Protein AF-A0A2S2PZI0-F1 (afdb_monomer)

Organism: NCBI:txid143950

Radius of gyration: 15.72 Å; Cα contacts (8 Å, |Δi|>4): 106; chains: 1; bounding box: 33×39×47 Å

Foldseek 3Di:
DVVLVVQCVLVDPVQLVLQQVQLVVQQCVVPVPRPDHDDSLNVNLLVSLLVVCLVPPDPDPCLLCDPPRHDPSNVVSDPPVVSLVCLARGWRAHPVPQDDPPDPPHDPCRGCVNSVVSNPDDDPVVVSSVVVSVVSND

Sequence (138 aa):
PLDFFSFFFFFDDELLDSIVEQSLLYSVQQNINSRFRFTKNELKKYLGIVALMSLVHLPNTRSYWNCVLGNTMVQETMSLKRFELIRRYLHFNNNETALPMSHENYDRLHRIRPVLDHIKNGAVILLLLLYDIYHILV

Secondary structure (DSSP, 8-state):
--HHHHHHHTS-HHHHHHHHHHHHHHHHHH-TT------HHHHHHHHHHHHHHTTS--SSGGGGG-TTTS-HHHHHH--HHHHHHHHHH--SS-GGGPPPTTSTT--TTGGGHHHHHHT-S--THHHHHHHHHHHHH-

pLDDT: mean 83.22, std 17.0, range [35.59, 98.0]

InterPro domains:
  IPR029526 PiggyBac transposable element-derived protein [PF13843] (7-120)

Structure (mmCIF, N/CA/C/O backbone):
data_AF-A0A2S2PZI0-F1
#
_entry.id   AF-A0A2S2PZI0-F1
#
loop_
_atom_site.group_PDB
_atom_site.id
_atom_site.type_symbol
_atom_site.label_atom_id
_atom_site.label_alt_id
_atom_site.label_comp_id
_atom_site.label_asym_id
_atom_site.label_entity_id
_atom_site.label_seq_id
_atom_site.pdbx_PDB_ins_code
_atom_site.Cartn_x
_atom_site.Cartn_y
_atom_site.Cartn_z
_atom_site.occupancy
_atom_site.B_iso_or_equiv
_atom_site.auth_seq_id
_atom_site.auth_comp_id
_atom_site.auth_asym_id
_atom_site.auth_atom_id
_atom_site.pdbx_PDB_model_num
ATOM 1 N N . PRO A 1 1 ? -3.771 -16.658 14.427 1.00 49.22 1 PRO A N 1
ATOM 2 C CA . PRO A 1 1 ? -2.392 -16.323 14.886 1.00 49.22 1 PRO A CA 1
ATOM 3 C C . PRO A 1 1 ? -1.241 -17.058 14.171 1.00 49.22 1 PRO A C 1
ATOM 5 O O . PRO A 1 1 ? -0.104 -16.654 14.365 1.00 49.22 1 PRO A O 1
ATOM 8 N N . LEU A 1 2 ? -1.504 -18.064 13.324 1.00 35.59 2 LEU A N 1
ATOM 9 C CA . LEU A 1 2 ? -0.505 -18.633 12.402 1.00 35.59 2 LEU A CA 1
ATOM 10 C C . LEU A 1 2 ? -0.640 -18.049 10.980 1.00 35.59 2 LEU A C 1
ATOM 12 O O . LEU A 1 2 ? 0.363 -17.701 10.369 1.00 35.59 2 LEU A O 1
ATOM 16 N N . ASP A 1 3 ? -1.867 -17.779 10.522 1.00 50.12 3 ASP A N 1
ATOM 17 C CA . ASP A 1 3 ? -2.120 -17.303 9.148 1.00 50.12 3 ASP A CA 1
ATOM 18 C C . ASP A 1 3 ? -1.612 -15.877 8.863 1.00 50.12 3 ASP A C 1
ATOM 20 O O . ASP A 1 3 ? -1.177 -15.576 7.754 1.00 50.12 3 ASP A O 1
ATOM 24 N N . PHE A 1 4 ? -1.598 -14.993 9.871 1.00 49.22 4 PHE A N 1
ATOM 25 C CA . PHE A 1 4 ? -1.088 -13.620 9.718 1.00 49.22 4 PHE A CA 1
ATOM 26 C C . PHE A 1 4 ? 0.440 -13.574 9.544 1.00 49.22 4 PHE A C 1
ATOM 28 O O . PHE A 1 4 ? 0.957 -12.713 8.838 1.00 49.22 4 PHE A O 1
ATOM 35 N N . PHE A 1 5 ? 1.172 -14.512 10.155 1.00 49.59 5 PHE A N 1
ATOM 36 C CA . PHE A 1 5 ? 2.622 -14.627 9.966 1.00 49.59 5 PHE A CA 1
ATOM 37 C C . PHE A 1 5 ? 2.963 -15.274 8.619 1.00 49.59 5 PHE A C 1
ATOM 39 O O . PHE A 1 5 ? 3.903 -14.837 7.960 1.00 49.59 5 PHE A O 1
ATOM 46 N N . SER A 1 6 ? 2.160 -16.240 8.161 1.00 54.53 6 SER A N 1
ATOM 47 C CA . SER A 1 6 ? 2.286 -16.808 6.813 1.00 54.53 6 SER A CA 1
ATOM 48 C C . SER A 1 6 ? 1.994 -15.788 5.708 1.00 54.53 6 SER A C 1
ATOM 50 O O . SER A 1 6 ? 2.580 -15.874 4.637 1.00 54.53 6 SER A O 1
ATOM 52 N N . PHE A 1 7 ? 1.144 -14.787 5.956 1.00 59.88 7 PHE A N 1
ATOM 53 C CA . PHE A 1 7 ? 0.850 -13.725 4.989 1.00 59.88 7 PHE A CA 1
ATOM 54 C C . PHE A 1 7 ? 2.093 -12.909 4.595 1.00 59.88 7 PHE A C 1
ATOM 56 O O . PHE A 1 7 ? 2.352 -12.721 3.408 1.00 59.88 7 PHE A O 1
ATOM 63 N N . PHE A 1 8 ? 2.906 -12.485 5.568 1.00 64.00 8 PHE A N 1
ATOM 64 C CA . PHE A 1 8 ? 4.148 -11.752 5.287 1.00 64.00 8 PHE A CA 1
ATOM 65 C C . PHE A 1 8 ? 5.256 -12.629 4.697 1.00 64.00 8 PHE A C 1
ATOM 67 O O . PHE A 1 8 ? 6.223 -12.093 4.171 1.00 64.00 8 PHE A O 1
ATOM 74 N N . PHE A 1 9 ? 5.113 -13.956 4.729 1.00 65.31 9 PHE A N 1
ATOM 75 C CA . PHE A 1 9 ? 6.070 -14.862 4.095 1.00 65.31 9 PHE A CA 1
ATOM 76 C C . PHE A 1 9 ? 6.061 -14.743 2.561 1.00 65.31 9 PHE A C 1
ATOM 78 O O . PHE A 1 9 ? 7.091 -14.937 1.931 1.00 65.31 9 PHE A O 1
ATOM 85 N N . PHE A 1 10 ? 4.917 -14.385 1.963 1.00 69.31 10 PHE A N 1
ATOM 86 C CA . PHE A 1 10 ? 4.782 -14.187 0.511 1.00 69.31 10 PHE A CA 1
ATOM 87 C C . PHE A 1 10 ? 5.124 -12.765 0.044 1.00 69.31 10 PHE A C 1
ATOM 89 O O . PHE A 1 10 ? 5.193 -12.515 -1.156 1.00 69.31 10 PHE A O 1
ATOM 96 N N . PHE A 1 11 ? 5.298 -11.834 0.984 1.00 76.94 11 PHE A N 1
ATOM 97 C CA . PHE A 1 11 ? 5.665 -10.444 0.729 1.00 76.94 11 PHE A CA 1
ATOM 98 C C . PHE A 1 11 ? 7.025 -10.171 1.354 1.00 76.94 11 PHE A C 1
ATOM 100 O O . PHE A 1 11 ? 7.124 -9.496 2.385 1.00 76.94 11 PHE A O 1
ATOM 107 N N . ASP A 1 12 ? 8.063 -10.729 0.738 1.00 85.00 12 ASP A N 1
ATOM 108 C CA . ASP A 1 12 ? 9.424 -10.449 1.157 1.00 85.00 12 ASP A CA 1
ATOM 109 C C . ASP A 1 12 ? 9.790 -8.971 0.933 1.00 85.00 12 ASP A C 1
ATOM 111 O O . ASP A 1 12 ? 9.043 -8.173 0.351 1.00 85.00 12 ASP A O 1
ATOM 115 N N . ASP A 1 13 ? 10.939 -8.567 1.467 1.00 88.88 13 ASP A N 1
ATOM 116 C CA . ASP A 1 13 ? 11.338 -7.169 1.397 1.00 88.88 13 ASP A CA 1
ATOM 117 C C . ASP A 1 13 ? 11.613 -6.698 -0.044 1.00 88.88 13 ASP A C 1
ATOM 119 O O . ASP A 1 13 ? 11.436 -5.501 -0.283 1.00 88.88 13 ASP A O 1
ATOM 123 N N . GLU A 1 14 ? 11.974 -7.594 -0.974 1.00 90.19 14 GLU A N 1
ATOM 124 C CA . GLU A 1 14 ? 12.207 -7.283 -2.392 1.00 90.19 14 GLU A CA 1
ATOM 125 C C . GLU A 1 14 ? 10.887 -6.967 -3.102 1.00 90.19 14 GLU A C 1
ATOM 127 O O . GLU A 1 14 ? 10.747 -5.905 -3.718 1.00 90.19 14 GLU A O 1
ATOM 132 N N . LEU A 1 15 ? 9.878 -7.830 -2.951 1.00 88.69 15 LEU A N 1
ATOM 133 C CA . LEU A 1 15 ? 8.554 -7.587 -3.510 1.00 88.69 15 LEU A CA 1
ATOM 134 C C . LEU A 1 15 ? 7.954 -6.303 -2.939 1.00 88.69 15 LEU A C 1
ATOM 136 O O . LEU A 1 15 ? 7.393 -5.492 -3.673 1.00 88.69 15 LEU A O 1
ATOM 140 N N . LEU A 1 16 ? 8.086 -6.083 -1.631 1.00 91.44 16 LEU A N 1
ATOM 141 C CA . LEU A 1 16 ? 7.566 -4.874 -1.004 1.00 91.44 16 LEU A CA 1
ATOM 142 C C . LEU A 1 16 ? 8.251 -3.598 -1.512 1.00 91.44 16 LEU A C 1
ATOM 144 O O . LEU A 1 16 ? 7.566 -2.587 -1.680 1.00 91.44 16 LEU A O 1
ATOM 148 N N . ASP A 1 17 ? 9.563 -3.623 -1.760 1.00 94.50 17 ASP A N 1
ATOM 149 C CA . ASP A 1 17 ? 10.268 -2.492 -2.377 1.00 94.50 17 ASP A CA 1
ATOM 150 C C . ASP A 1 17 ? 9.767 -2.236 -3.797 1.00 94.50 17 ASP A C 1
ATOM 152 O O . ASP A 1 17 ? 9.428 -1.097 -4.127 1.00 94.50 17 ASP A O 1
ATOM 156 N N . SER A 1 18 ? 9.620 -3.295 -4.596 1.00 93.62 18 SER A N 1
ATOM 157 C CA . SER A 1 18 ? 9.091 -3.198 -5.956 1.00 93.62 18 SER A CA 1
ATOM 158 C C . SER A 1 18 ? 7.696 -2.562 -5.978 1.00 93.62 18 SER A C 1
ATOM 160 O O . SER A 1 18 ? 7.449 -1.618 -6.727 1.00 93.62 18 SER A O 1
ATOM 162 N N . ILE A 1 19 ? 6.787 -2.989 -5.095 1.00 93.06 19 ILE A N 1
ATOM 163 C CA . ILE A 1 19 ? 5.433 -2.418 -5.006 1.00 93.06 19 ILE A CA 1
ATOM 164 C C . ILE A 1 19 ? 5.478 -0.931 -4.646 1.00 93.06 19 ILE A C 1
ATOM 166 O O . ILE A 1 19 ? 4.728 -0.128 -5.210 1.00 93.06 19 ILE A O 1
ATOM 170 N N . VAL A 1 20 ? 6.340 -0.538 -3.705 1.00 96.38 20 VAL A N 1
ATOM 171 C CA . VAL A 1 20 ? 6.494 0.873 -3.329 1.00 96.38 20 VAL A CA 1
ATOM 172 C C . VAL A 1 20 ? 6.993 1.692 -4.517 1.00 96.38 20 VAL A C 1
ATOM 174 O O . VAL A 1 20 ? 6.403 2.731 -4.816 1.00 96.38 20 VAL A O 1
ATOM 177 N N . GLU A 1 21 ? 8.024 1.219 -5.215 1.00 96.50 21 GLU A N 1
ATOM 178 C CA . GLU A 1 21 ? 8.590 1.884 -6.388 1.00 96.50 21 GLU A CA 1
ATOM 179 C C . GLU A 1 21 ? 7.546 2.058 -7.497 1.00 96.50 21 GLU A C 1
ATOM 181 O O . GLU A 1 21 ? 7.312 3.180 -7.954 1.00 96.50 21 GLU A O 1
ATOM 186 N N . GLN A 1 22 ? 6.852 0.980 -7.872 1.00 95.00 22 GLN A N 1
ATOM 187 C CA . GLN A 1 22 ? 5.838 1.024 -8.927 1.00 95.00 22 GLN A CA 1
ATOM 188 C C . GLN A 1 22 ? 4.659 1.933 -8.554 1.00 95.00 22 GLN A C 1
ATOM 190 O O . GLN A 1 22 ? 4.136 2.651 -9.407 1.00 95.00 22 GLN A O 1
ATOM 195 N N . SER A 1 23 ? 4.267 1.977 -7.278 1.00 95.81 23 SER A N 1
ATOM 196 C CA . SER A 1 23 ? 3.210 2.879 -6.798 1.00 95.81 23 SER A CA 1
ATOM 197 C C . SER A 1 23 ? 3.627 4.356 -6.851 1.00 95.81 23 SER A C 1
ATOM 199 O O . SER A 1 23 ? 2.831 5.233 -7.201 1.00 95.81 23 SER A O 1
ATOM 201 N N . LEU A 1 24 ? 4.885 4.658 -6.508 1.00 97.31 24 LEU A N 1
ATOM 202 C CA . LEU A 1 24 ? 5.436 6.012 -6.603 1.00 97.31 24 LEU A CA 1
ATOM 203 C C . LEU A 1 24 ? 5.536 6.463 -8.063 1.00 97.31 24 LEU A C 1
ATOM 205 O O . LEU A 1 24 ? 5.065 7.561 -8.377 1.00 97.31 24 LEU A O 1
ATOM 209 N N . LEU A 1 25 ? 6.062 5.602 -8.941 1.00 96.19 25 LEU A N 1
ATOM 210 C CA . LEU A 1 25 ? 6.129 5.829 -10.385 1.00 96.19 25 LEU A CA 1
ATOM 211 C C . LEU A 1 25 ? 4.739 6.116 -10.958 1.00 96.19 25 LEU A C 1
ATOM 213 O O . LEU A 1 25 ? 4.535 7.146 -11.602 1.00 96.19 25 LEU A O 1
ATOM 217 N N . TYR A 1 26 ? 3.759 5.264 -10.649 1.00 95.31 26 TYR A N 1
ATOM 218 C CA . TYR A 1 26 ? 2.386 5.445 -11.107 1.00 95.31 26 TYR A CA 1
ATOM 219 C C . TYR A 1 26 ? 1.794 6.788 -10.662 1.00 95.31 26 TYR A C 1
ATOM 221 O O . TYR A 1 26 ? 1.110 7.457 -11.436 1.00 95.31 26 TYR A O 1
ATOM 229 N N . SER A 1 27 ? 2.097 7.245 -9.444 1.00 96.00 27 SER A N 1
ATOM 230 C CA . SER A 1 27 ? 1.619 8.550 -8.979 1.00 96.00 27 SER A CA 1
ATOM 231 C C . SER A 1 27 ? 2.136 9.717 -9.832 1.00 96.00 27 SER A C 1
ATOM 233 O O . SER A 1 27 ? 1.386 10.661 -10.081 1.00 96.00 27 SER A O 1
ATOM 235 N N . VAL A 1 28 ? 3.380 9.635 -10.317 1.00 96.00 28 VAL A N 1
ATOM 236 C CA . VAL A 1 28 ? 3.994 10.640 -11.198 1.00 96.00 28 VAL A CA 1
ATOM 237 C C . VAL A 1 28 ? 3.422 10.542 -12.612 1.00 96.00 28 VAL A C 1
ATOM 239 O O . VAL A 1 28 ? 3.115 11.569 -13.212 1.00 96.00 28 VAL A O 1
ATOM 242 N N . GLN A 1 29 ? 3.191 9.323 -13.111 1.00 93.94 29 GLN A N 1
ATOM 243 C CA . GLN A 1 29 ? 2.529 9.089 -14.401 1.00 93.94 29 GLN A CA 1
ATOM 244 C C . GLN A 1 29 ? 1.117 9.693 -14.445 1.00 93.94 29 GLN A C 1
ATOM 246 O O . GLN A 1 29 ? 0.704 10.228 -15.469 1.00 93.94 29 GLN A O 1
ATOM 251 N N . GLN A 1 30 ? 0.374 9.638 -13.333 1.00 93.75 30 GLN A N 1
ATOM 252 C CA . GLN A 1 30 ? -0.957 10.250 -13.233 1.00 93.75 30 GLN A CA 1
ATOM 253 C C . GLN A 1 30 ? -0.905 11.773 -13.053 1.00 93.75 30 GLN A C 1
ATOM 255 O O . GLN A 1 30 ? -1.801 12.489 -13.498 1.00 93.75 30 GLN A O 1
ATOM 260 N N . ASN A 1 31 ? 0.115 12.282 -12.363 1.00 94.94 31 ASN A N 1
ATOM 261 C CA . ASN A 1 31 ? 0.316 13.708 -12.151 1.00 94.94 31 ASN A CA 1
ATOM 262 C C . ASN A 1 31 ? 1.800 13.993 -11.913 1.00 94.94 31 ASN A C 1
ATOM 264 O O . ASN A 1 31 ? 2.329 13.671 -10.850 1.00 94.94 31 ASN A O 1
ATOM 268 N N . ILE A 1 32 ? 2.441 14.698 -12.848 1.00 93.62 32 ILE A N 1
ATOM 269 C CA . ILE A 1 32 ? 3.866 15.056 -12.765 1.00 93.62 32 ILE A CA 1
ATOM 270 C C . ILE A 1 32 ? 4.220 15.836 -11.485 1.00 93.62 32 ILE A C 1
ATOM 272 O O . ILE A 1 32 ? 5.338 15.756 -10.989 1.00 93.62 32 ILE A O 1
ATOM 276 N N . ASN A 1 33 ? 3.249 16.551 -10.906 1.00 95.75 33 ASN A N 1
ATOM 277 C CA . ASN A 1 33 ? 3.394 17.306 -9.660 1.00 95.75 33 ASN A CA 1
ATOM 278 C C . ASN A 1 33 ? 2.926 16.517 -8.423 1.00 95.75 33 ASN A C 1
ATOM 280 O O . ASN A 1 33 ? 2.646 17.113 -7.375 1.00 95.75 33 ASN A O 1
ATOM 284 N N . SER A 1 34 ? 2.780 15.193 -8.536 1.00 95.06 34 SER A N 1
ATOM 285 C CA . SER A 1 34 ? 2.371 14.325 -7.435 1.00 95.06 34 SER A CA 1
ATOM 286 C C . SER A 1 34 ? 3.287 14.520 -6.231 1.00 95.06 34 SER A C 1
ATOM 288 O O . SER A 1 34 ? 4.511 14.476 -6.315 1.00 95.06 34 SER A O 1
ATOM 290 N N . ARG A 1 35 ? 2.665 14.725 -5.068 1.00 94.69 35 ARG A N 1
ATOM 291 C CA . ARG A 1 35 ? 3.342 14.759 -3.763 1.00 94.69 35 ARG A CA 1
ATOM 292 C C . ARG A 1 35 ? 3.102 13.473 -2.979 1.00 94.69 35 ARG A C 1
ATOM 294 O O . ARG A 1 35 ? 3.252 13.462 -1.756 1.00 94.69 35 ARG A O 1
ATOM 301 N N . PHE A 1 36 ? 2.651 12.415 -3.655 1.00 96.88 36 PHE A N 1
ATOM 302 C CA . PHE A 1 36 ? 2.426 11.131 -3.019 1.00 96.88 36 PHE A CA 1
ATOM 303 C C . PHE A 1 36 ? 3.760 10.594 -2.505 1.00 96.88 36 PHE A C 1
ATOM 305 O O . PHE A 1 36 ? 4.720 10.424 -3.246 1.00 96.88 36 PHE A O 1
ATOM 312 N N . ARG A 1 37 ? 3.815 10.367 -1.197 1.00 96.44 37 ARG A N 1
ATOM 313 C CA . ARG A 1 37 ? 4.896 9.632 -0.549 1.00 96.44 37 ARG A CA 1
ATOM 314 C C . ARG A 1 37 ? 4.342 8.283 -0.159 1.00 96.44 37 ARG A C 1
ATOM 316 O O . ARG A 1 37 ? 3.173 8.207 0.222 1.00 96.44 37 ARG A O 1
ATOM 323 N N . PHE A 1 38 ? 5.166 7.255 -0.223 1.00 97.38 38 PHE A N 1
ATOM 324 C CA . PHE A 1 38 ? 4.784 5.912 0.160 1.00 97.38 38 PHE A CA 1
ATOM 325 C C . PHE A 1 38 ? 6.019 5.168 0.629 1.00 97.38 38 PHE A C 1
ATOM 327 O O . PHE A 1 38 ? 7.090 5.310 0.046 1.00 97.38 38 PHE A O 1
ATOM 334 N N . THR A 1 39 ? 5.884 4.441 1.729 1.00 97.50 39 THR A N 1
ATOM 335 C CA . THR A 1 39 ? 6.998 3.734 2.360 1.00 97.50 39 THR A CA 1
ATOM 336 C C . THR A 1 39 ? 6.647 2.270 2.530 1.00 97.50 39 THR A C 1
ATOM 338 O O . THR A 1 39 ? 5.476 1.917 2.684 1.00 97.50 39 THR A O 1
ATOM 341 N N . LYS A 1 40 ? 7.673 1.420 2.608 1.00 95.44 40 LYS A N 1
ATOM 342 C CA . LYS A 1 40 ? 7.501 -0.007 2.898 1.00 95.44 40 LYS A CA 1
ATOM 343 C C . LYS A 1 40 ? 6.696 -0.248 4.178 1.00 95.44 40 LYS A C 1
ATOM 345 O O . LYS A 1 40 ? 5.833 -1.117 4.215 1.00 95.44 40 LYS A O 1
ATOM 350 N N . ASN A 1 41 ? 6.924 0.552 5.221 1.00 95.25 41 ASN A N 1
ATOM 351 C CA . ASN A 1 41 ? 6.174 0.440 6.474 1.00 95.25 41 ASN A CA 1
ATOM 352 C C . ASN A 1 41 ? 4.679 0.758 6.293 1.00 95.2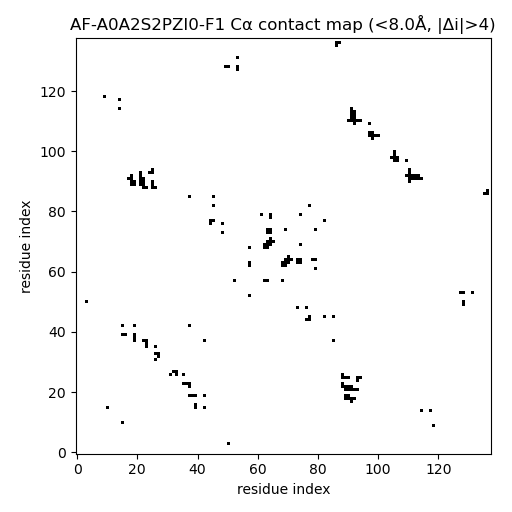5 41 ASN A C 1
ATOM 354 O O . ASN A 1 41 ? 3.823 0.085 6.861 1.00 95.25 41 ASN A O 1
ATOM 358 N N . GLU A 1 42 ? 4.347 1.766 5.484 1.00 96.56 42 GLU A N 1
ATOM 359 C CA . GLU A 1 42 ? 2.950 2.068 5.160 1.00 96.56 42 GLU A CA 1
ATOM 360 C C . GLU A 1 42 ? 2.305 0.982 4.307 1.00 96.56 42 GLU A C 1
ATOM 362 O O . GLU A 1 42 ? 1.141 0.665 4.539 1.00 96.56 42 GLU A O 1
ATOM 367 N N . LEU A 1 43 ? 3.055 0.374 3.384 1.00 94.44 43 LEU A N 1
ATOM 368 C CA . LEU A 1 43 ? 2.591 -0.787 2.633 1.00 94.44 43 LEU A CA 1
ATOM 369 C C . LEU A 1 43 ? 2.306 -1.973 3.567 1.00 94.44 43 LEU A C 1
ATOM 371 O O . LEU A 1 43 ? 1.215 -2.529 3.504 1.00 94.44 43 LEU A O 1
ATOM 375 N N . LYS A 1 44 ? 3.215 -2.308 4.496 1.00 91.88 44 LYS A N 1
ATOM 376 C CA . LYS A 1 44 ? 3.003 -3.380 5.492 1.00 91.88 44 LYS A CA 1
ATOM 377 C C . LYS A 1 44 ? 1.736 -3.136 6.326 1.00 91.88 44 LYS A C 1
ATOM 379 O O . LYS A 1 44 ? 0.929 -4.047 6.500 1.00 91.88 44 LYS A O 1
ATOM 384 N N . LYS A 1 45 ? 1.511 -1.897 6.782 1.00 93.75 45 LYS A N 1
ATOM 385 C CA . LYS A 1 45 ? 0.277 -1.502 7.490 1.00 93.75 45 LYS A CA 1
ATOM 386 C C . LYS A 1 45 ? -0.969 -1.635 6.616 1.00 93.75 45 LYS A C 1
ATOM 388 O O . LYS A 1 45 ? -1.970 -2.180 7.068 1.00 93.75 45 LYS A O 1
ATOM 393 N N . TYR A 1 46 ? -0.910 -1.142 5.380 1.00 93.75 46 TYR A N 1
ATOM 394 C CA . TYR A 1 46 ? -2.012 -1.225 4.424 1.00 93.75 46 TYR A CA 1
ATOM 395 C C . TYR A 1 46 ? -2.401 -2.683 4.153 1.00 93.75 46 TYR A C 1
ATOM 397 O O . TYR A 1 46 ? -3.569 -3.039 4.275 1.00 93.75 46 TYR A O 1
ATOM 405 N N . LEU A 1 47 ? -1.417 -3.539 3.874 1.00 89.81 47 LEU A N 1
ATOM 406 C CA . LEU A 1 47 ? -1.613 -4.969 3.655 1.00 89.81 47 LEU A CA 1
ATOM 407 C C . LEU A 1 47 ? -2.186 -5.669 4.896 1.00 89.81 47 LEU A C 1
ATOM 409 O O . LEU A 1 47 ? -3.100 -6.476 4.766 1.00 89.81 47 LEU A O 1
ATOM 413 N N . GLY A 1 48 ? -1.721 -5.314 6.099 1.00 88.50 48 GLY A N 1
ATOM 414 C CA . GLY A 1 48 ? -2.288 -5.821 7.352 1.00 88.50 48 GLY A CA 1
ATOM 415 C C . GLY A 1 48 ? -3.759 -5.437 7.549 1.00 88.50 48 GLY A C 1
ATOM 416 O O . GLY A 1 48 ? -4.555 -6.267 7.985 1.00 88.50 48 GLY A O 1
ATOM 417 N N . ILE A 1 49 ? -4.142 -4.210 7.177 1.00 91.19 49 ILE A N 1
ATOM 418 C CA . ILE A 1 49 ? -5.547 -3.777 7.179 1.00 91.19 49 ILE A CA 1
ATOM 419 C C . ILE A 1 49 ? -6.361 -4.605 6.181 1.00 91.19 49 ILE A C 1
ATOM 421 O O . ILE A 1 49 ? -7.406 -5.126 6.557 1.00 91.19 49 ILE A O 1
ATOM 425 N N . VAL A 1 50 ? -5.884 -4.772 4.942 1.00 88.75 50 VAL A N 1
ATOM 426 C CA . VAL A 1 50 ? -6.582 -5.568 3.914 1.00 88.75 50 VAL A CA 1
ATOM 427 C C . VAL A 1 50 ? -6.757 -7.023 4.366 1.00 88.75 50 VAL A C 1
ATOM 429 O O . VAL A 1 50 ? -7.850 -7.568 4.246 1.00 88.75 50 VAL A O 1
ATOM 432 N N . ALA A 1 51 ? -5.727 -7.628 4.962 1.00 83.69 51 ALA A N 1
ATOM 433 C CA . ALA A 1 51 ? -5.807 -8.976 5.521 1.00 83.69 51 ALA A CA 1
ATOM 434 C C . ALA A 1 51 ? -6.818 -9.084 6.676 1.00 83.69 51 ALA A C 1
ATOM 436 O O . ALA A 1 51 ? -7.480 -10.102 6.831 1.00 83.69 51 ALA A O 1
ATOM 437 N N . LEU A 1 52 ? -6.975 -8.044 7.498 1.00 86.38 52 LEU A N 1
ATOM 438 C CA . LEU A 1 52 ? -8.000 -8.042 8.541 1.00 86.38 52 LEU A CA 1
ATOM 439 C C . LEU A 1 52 ? -9.411 -7.851 7.961 1.00 86.38 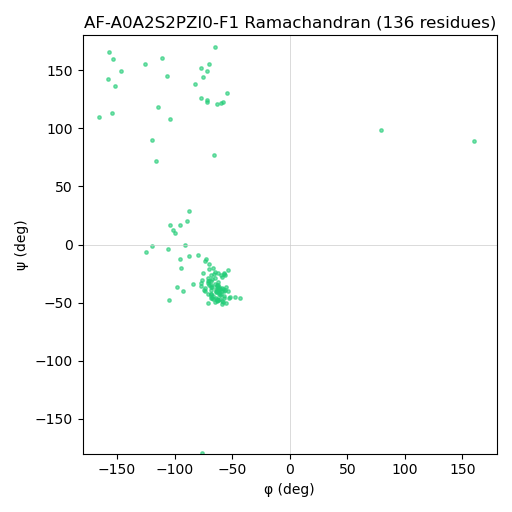52 LEU A C 1
ATOM 441 O O . LEU A 1 52 ? -10.354 -8.485 8.433 1.00 86.38 52 LEU A O 1
ATOM 445 N N . MET A 1 53 ? -9.559 -7.023 6.925 1.00 85.81 53 MET A N 1
ATOM 446 C CA . MET A 1 53 ? -10.829 -6.833 6.217 1.00 85.81 53 MET A CA 1
ATOM 447 C C . MET A 1 53 ? -11.316 -8.126 5.545 1.00 85.81 53 MET A C 1
ATOM 449 O O . MET A 1 53 ? -12.517 -8.386 5.543 1.00 85.81 53 MET A O 1
ATOM 453 N N . SER A 1 54 ? -10.405 -8.963 5.037 1.00 80.12 54 SER A N 1
ATOM 454 C CA . SER A 1 54 ? -10.759 -10.272 4.469 1.00 80.12 54 SER A CA 1
ATOM 455 C C . SER A 1 54 ? -11.131 -11.318 5.527 1.00 80.12 54 SER A C 1
ATOM 457 O O . SER A 1 54 ? -11.717 -12.346 5.203 1.00 80.12 54 SER A O 1
ATOM 459 N N . LEU A 1 55 ? -10.835 -11.073 6.806 1.00 81.88 55 LEU A N 1
ATOM 460 C CA . LEU A 1 55 ? -11.291 -11.918 7.914 1.00 81.88 55 LEU A CA 1
ATOM 461 C C . LEU A 1 55 ? -12.614 -11.417 8.501 1.00 81.88 55 LEU A C 1
ATOM 463 O O . LEU A 1 55 ? -13.494 -12.214 8.821 1.00 81.88 55 LEU A O 1
ATOM 467 N N . VAL A 1 56 ? -12.773 -10.099 8.636 1.00 85.56 56 VAL A N 1
ATOM 468 C CA . VAL A 1 56 ? -13.924 -9.466 9.292 1.00 85.56 56 VAL A CA 1
ATOM 469 C C . VAL A 1 56 ? -14.642 -8.568 8.300 1.00 85.56 56 VAL A C 1
ATOM 471 O O . VAL A 1 56 ? -14.348 -7.384 8.208 1.00 85.56 56 VAL A O 1
ATOM 474 N N . HIS A 1 57 ? -15.609 -9.123 7.576 1.00 86.31 57 HIS A N 1
ATOM 475 C CA . HIS A 1 57 ? -16.284 -8.407 6.500 1.00 86.31 57 HIS A CA 1
ATOM 476 C C . HIS A 1 57 ? -17.309 -7.397 7.036 1.00 86.31 57 HIS A C 1
ATOM 478 O O . HIS A 1 57 ? -18.234 -7.756 7.766 1.00 86.31 57 HIS A O 1
ATOM 484 N N . LEU A 1 58 ? -17.187 -6.138 6.612 1.00 88.12 58 LEU A N 1
ATOM 485 C CA . LEU A 1 58 ? -18.200 -5.093 6.798 1.00 88.12 58 LEU A CA 1
ATOM 486 C C . LEU A 1 58 ? -18.851 -4.703 5.460 1.00 88.12 58 LEU A C 1
ATOM 488 O O . LEU A 1 58 ? -18.245 -4.915 4.410 1.00 88.12 58 LEU A O 1
ATOM 492 N N . PRO A 1 59 ? -20.049 -4.076 5.468 1.00 88.44 59 PRO A N 1
ATOM 493 C CA . PRO A 1 59 ? -20.805 -3.790 4.244 1.00 88.44 59 PRO A CA 1
ATOM 494 C C . PRO A 1 59 ? -20.063 -2.955 3.192 1.00 88.44 59 PRO A C 1
ATOM 496 O O . PRO A 1 59 ? -20.406 -3.006 2.016 1.00 8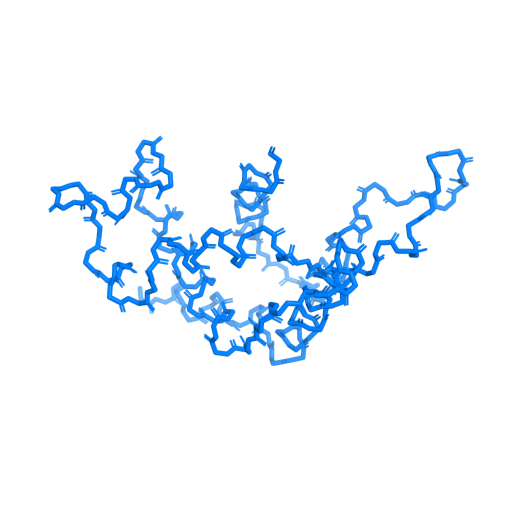8.44 59 PRO A O 1
ATOM 499 N N . ASN A 1 60 ? -19.085 -2.141 3.600 1.00 87.56 60 ASN A N 1
ATOM 500 C CA . ASN A 1 60 ? -18.219 -1.397 2.690 1.00 87.56 60 ASN A CA 1
ATOM 501 C C . ASN A 1 60 ? -16.891 -1.015 3.366 1.00 87.56 60 ASN A C 1
ATOM 503 O O . ASN A 1 60 ? -16.768 -1.027 4.590 1.00 87.56 60 ASN A O 1
ATOM 507 N N . THR A 1 61 ? -15.902 -0.602 2.565 1.00 89.88 61 THR A N 1
ATOM 508 C CA . THR A 1 61 ? -14.567 -0.192 3.042 1.00 89.88 61 THR A CA 1
ATOM 509 C C . THR A 1 61 ? -14.606 0.927 4.088 1.00 89.88 61 THR A C 1
ATOM 511 O O . THR A 1 61 ? -13.809 0.927 5.022 1.00 89.88 61 THR A O 1
ATOM 514 N N . ARG A 1 62 ? -15.523 1.893 3.971 1.00 93.56 62 ARG A N 1
ATOM 515 C CA . ARG A 1 62 ? -15.581 3.033 4.899 1.00 93.56 62 ARG A CA 1
ATOM 516 C C . ARG A 1 62 ? -16.160 2.644 6.257 1.00 93.56 62 ARG A C 1
ATOM 518 O O . ARG A 1 62 ? -15.811 3.275 7.252 1.00 93.56 62 ARG A O 1
ATOM 525 N N . SER A 1 63 ? -16.967 1.582 6.322 1.00 94.81 63 SER A N 1
ATOM 526 C CA . SER A 1 63 ? -17.515 1.052 7.575 1.00 94.81 63 SER A CA 1
ATOM 527 C C . SER A 1 63 ? -16.434 0.640 8.576 1.00 94.81 63 SER A C 1
ATOM 529 O O . SER A 1 63 ? -16.668 0.763 9.772 1.00 94.81 63 SER A O 1
ATOM 531 N N . TYR A 1 64 ? -15.233 0.253 8.133 1.00 94.56 64 TYR A N 1
ATOM 532 C CA . TYR A 1 64 ? -14.119 -0.075 9.037 1.00 94.56 64 TYR A CA 1
ATOM 533 C C . TYR A 1 64 ? -13.626 1.131 9.854 1.00 94.56 64 TYR A C 1
ATOM 535 O O . TYR A 1 64 ? -13.117 0.961 10.962 1.00 94.56 64 TYR A O 1
ATOM 543 N N . TRP A 1 65 ? -13.856 2.351 9.359 1.00 96.69 65 TRP A N 1
ATOM 544 C CA . TRP A 1 65 ? -13.572 3.611 10.056 1.00 96.69 65 TRP A CA 1
ATOM 545 C C . TRP A 1 65 ? -14.808 4.243 10.709 1.00 96.69 65 TRP A C 1
ATOM 547 O O . TRP A 1 65 ? -14.755 5.389 11.151 1.00 96.69 65 TRP A O 1
ATOM 557 N N . ASN A 1 66 ? -15.933 3.527 10.772 1.00 95.56 66 ASN A N 1
ATOM 558 C CA . ASN A 1 66 ? -17.121 3.997 11.475 1.00 95.56 66 ASN A CA 1
ATOM 559 C C . ASN A 1 66 ? -16.945 3.874 13.001 1.00 95.56 66 ASN A C 1
ATOM 561 O O . ASN A 1 66 ? -16.360 2.911 13.487 1.00 95.56 66 ASN A O 1
ATOM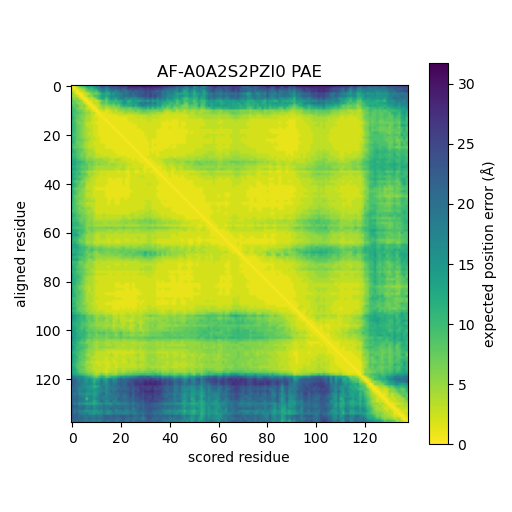 565 N N . CYS A 1 67 ? -17.489 4.818 13.769 1.00 92.31 67 CYS A N 1
ATOM 566 C CA . CYS A 1 67 ? -17.363 4.830 15.230 1.00 92.31 67 CYS A CA 1
ATOM 567 C C . CYS A 1 67 ? -18.143 3.716 15.952 1.00 92.31 67 CYS A C 1
ATOM 569 O O . CYS A 1 67 ? -17.818 3.409 17.093 1.00 92.31 67 CYS A O 1
ATOM 571 N N . VAL A 1 68 ? -19.160 3.129 15.315 1.00 92.00 68 VAL A N 1
ATOM 572 C CA . VAL A 1 68 ? -20.019 2.088 15.904 1.00 92.00 68 VAL A CA 1
ATOM 573 C C . VAL A 1 68 ? -19.686 0.711 15.339 1.00 92.00 68 VAL A C 1
ATOM 575 O O . VAL A 1 68 ? -19.537 -0.246 16.089 1.00 92.00 68 VAL A O 1
ATOM 578 N N . LEU A 1 69 ? -19.579 0.607 14.012 1.00 90.06 69 LEU A N 1
ATOM 579 C CA . LEU A 1 69 ? -19.377 -0.667 13.308 1.00 90.06 69 LEU A CA 1
ATOM 580 C C . LEU A 1 69 ? -17.908 -0.976 13.007 1.00 90.06 69 LEU A C 1
ATOM 582 O O . LEU A 1 69 ? -17.599 -2.069 12.538 1.00 90.06 69 LEU A O 1
ATOM 586 N N . GLY A 1 70 ? -17.028 0.010 13.166 1.00 90.69 70 GLY A N 1
ATOM 587 C CA . GLY A 1 70 ? -15.654 -0.090 12.708 1.00 90.69 70 GLY A CA 1
ATOM 588 C C . GLY A 1 70 ? -14.770 -0.952 13.595 1.00 90.69 70 GLY A C 1
ATOM 589 O O . GLY A 1 70 ? -15.185 -1.512 14.607 1.00 90.69 70 GLY A O 1
ATOM 590 N N . ASN A 1 71 ? -13.508 -1.044 13.194 1.00 90.69 71 ASN A N 1
ATOM 591 C CA . ASN A 1 71 ? -12.499 -1.802 13.912 1.00 90.69 71 ASN A CA 1
ATOM 592 C C . ASN A 1 71 ? -11.435 -0.842 14.455 1.00 90.69 71 ASN A C 1
ATOM 594 O O . ASN A 1 71 ? -10.749 -0.174 13.679 1.00 90.69 71 ASN A O 1
ATOM 598 N N . THR A 1 72 ? -11.281 -0.786 15.780 1.00 92.75 72 THR A N 1
ATOM 599 C CA . THR A 1 72 ? -10.333 0.120 16.446 1.00 92.75 72 THR A CA 1
ATOM 600 C C . THR A 1 72 ? -8.900 -0.085 15.960 1.00 92.75 72 THR A C 1
ATOM 602 O O . THR A 1 72 ? -8.217 0.893 15.672 1.00 92.75 72 THR A O 1
ATOM 605 N N . MET A 1 73 ? -8.465 -1.333 15.741 1.00 92.06 73 MET A N 1
ATOM 606 C CA . MET A 1 73 ? -7.113 -1.607 15.236 1.00 92.06 73 MET A CA 1
ATOM 607 C C . MET A 1 73 ? -6.900 -1.011 13.841 1.00 92.06 73 MET A C 1
ATOM 609 O O . MET A 1 73 ? -5.839 -0.453 13.569 1.00 92.06 73 MET A O 1
ATOM 613 N N . VAL A 1 74 ? -7.900 -1.081 12.955 1.00 93.94 74 VAL A N 1
ATOM 614 C CA . VAL A 1 74 ? -7.829 -0.449 11.623 1.00 93.94 74 VAL A CA 1
ATOM 615 C C . VAL A 1 74 ? -7.708 1.067 11.755 1.00 93.94 74 VAL A C 1
ATOM 617 O O . VAL A 1 74 ? -6.839 1.675 11.128 1.00 93.94 74 VAL A O 1
ATOM 620 N N . GLN A 1 75 ? -8.556 1.663 12.594 1.00 95.50 75 GLN A N 1
ATOM 621 C CA . GLN A 1 75 ? -8.632 3.111 12.796 1.00 95.50 75 GLN A CA 1
ATOM 622 C C . GLN A 1 75 ? -7.336 3.692 13.369 1.00 95.50 75 GLN A C 1
ATOM 624 O O . GLN A 1 75 ? -6.888 4.745 12.916 1.00 95.50 75 GLN A O 1
ATOM 629 N N . GLU A 1 76 ? -6.717 2.989 14.316 1.00 96.00 76 GLU A N 1
ATOM 630 C CA . GLU A 1 76 ? -5.449 3.377 14.940 1.00 96.00 76 GLU A CA 1
ATOM 631 C C . GLU A 1 76 ? -4.239 3.116 14.031 1.00 96.00 76 GLU A C 1
ATOM 633 O O . GLU A 1 76 ? -3.256 3.857 14.070 1.00 96.00 76 GLU A O 1
ATOM 638 N N . THR A 1 77 ? -4.302 2.094 13.171 1.00 96.88 77 THR A N 1
ATOM 639 C CA . THR A 1 77 ? -3.190 1.747 12.272 1.00 96.88 77 THR A CA 1
ATOM 640 C C . THR A 1 77 ? -3.005 2.780 11.159 1.00 96.88 77 THR A C 1
ATOM 642 O O . THR A 1 77 ? -1.867 3.130 10.816 1.00 96.88 77 THR A O 1
ATOM 645 N N . MET A 1 78 ? -4.102 3.256 10.560 1.00 97.25 78 MET A N 1
ATOM 646 C CA . MET A 1 78 ? -4.077 4.196 9.439 1.00 97.25 78 MET A CA 1
ATOM 647 C C . MET A 1 78 ? -5.404 4.951 9.324 1.00 97.25 78 MET A C 1
ATOM 649 O O . MET A 1 78 ? -6.472 4.371 9.479 1.00 97.25 78 MET A O 1
ATOM 653 N N . SER A 1 79 ? -5.368 6.239 8.971 1.00 98.00 79 SER A N 1
ATOM 654 C CA . SER A 1 79 ? -6.597 6.999 8.699 1.00 98.00 79 SER A CA 1
ATOM 655 C C . SER A 1 79 ? -7.261 6.572 7.383 1.00 98.00 79 SER A C 1
ATOM 657 O O . SER A 1 79 ? -6.567 6.253 6.415 1.00 98.00 79 SER A O 1
ATOM 659 N N . LEU A 1 80 ? -8.596 6.671 7.300 1.00 96.56 80 LEU A N 1
ATOM 660 C CA . LEU A 1 80 ? -9.359 6.373 6.075 1.00 96.56 80 LEU A CA 1
ATOM 661 C C . LEU A 1 80 ? -8.812 7.140 4.866 1.00 96.56 80 LEU A C 1
ATOM 663 O O . LEU A 1 80 ? -8.591 6.572 3.802 1.00 96.56 80 LEU A O 1
ATOM 667 N N . LYS A 1 81 ? -8.525 8.435 5.052 1.00 97.38 81 LYS A N 1
ATOM 668 C CA . LYS A 1 81 ? -7.970 9.296 4.000 1.00 97.38 81 LYS A CA 1
ATOM 669 C C . LYS A 1 81 ? -6.634 8.766 3.478 1.00 97.38 81 LYS A C 1
ATOM 671 O O . LYS A 1 81 ? -6.380 8.834 2.278 1.00 97.38 81 LYS A O 1
ATOM 676 N N . ARG A 1 82 ? -5.764 8.263 4.362 1.00 97.75 82 ARG A N 1
ATOM 677 C CA . ARG A 1 82 ? -4.468 7.708 3.957 1.00 97.75 82 ARG A CA 1
ATOM 678 C C . ARG A 1 82 ? -4.629 6.349 3.281 1.00 97.75 82 ARG A C 1
ATOM 680 O O . ARG A 1 82 ? -3.988 6.135 2.257 1.00 97.75 82 ARG A O 1
ATOM 687 N N . PHE A 1 83 ? -5.518 5.499 3.791 1.00 96.19 83 PHE A N 1
ATOM 688 C CA . PHE A 1 83 ? -5.852 4.216 3.178 1.00 96.19 83 PHE A CA 1
ATOM 689 C C . PHE A 1 83 ? -6.377 4.391 1.747 1.00 96.19 83 PHE A C 1
ATOM 691 O O . PHE A 1 83 ? -5.856 3.775 0.822 1.00 96.19 83 PHE A O 1
ATOM 698 N N . GLU A 1 84 ? -7.346 5.287 1.534 1.00 95.06 84 GLU A N 1
ATOM 699 C CA . GLU A 1 84 ? -7.894 5.580 0.201 1.00 95.06 84 GLU A CA 1
ATOM 700 C C . GLU A 1 84 ? -6.858 6.213 -0.740 1.00 95.06 84 GLU A C 1
ATOM 702 O O . GLU A 1 84 ? -6.865 5.951 -1.943 1.00 95.06 84 GLU A O 1
ATOM 707 N N . LEU A 1 85 ? -5.943 7.027 -0.205 1.00 96.00 85 LEU A N 1
ATOM 708 C CA . LEU A 1 85 ? -4.854 7.609 -0.988 1.00 96.00 85 LEU A CA 1
ATOM 709 C C . LEU A 1 85 ? -3.846 6.548 -1.448 1.00 96.00 85 LEU A C 1
ATOM 711 O O . LEU A 1 85 ? -3.417 6.595 -2.596 1.00 96.00 85 LEU A O 1
ATOM 715 N N . ILE A 1 86 ? -3.477 5.605 -0.575 1.00 96.50 86 ILE A N 1
ATOM 716 C CA . ILE A 1 86 ? -2.611 4.474 -0.940 1.00 96.50 86 ILE A CA 1
ATOM 717 C C . ILE A 1 86 ? -3.326 3.591 -1.957 1.00 96.50 86 ILE A C 1
ATOM 719 O O . ILE A 1 86 ? -2.772 3.347 -3.019 1.00 96.50 86 ILE A O 1
ATOM 723 N N . ARG A 1 87 ? -4.583 3.212 -1.692 1.00 93.31 87 ARG A N 1
ATOM 724 C CA . ARG A 1 87 ? -5.445 2.458 -2.617 1.00 93.31 87 ARG A CA 1
ATOM 725 C C . ARG A 1 87 ? -5.435 3.048 -4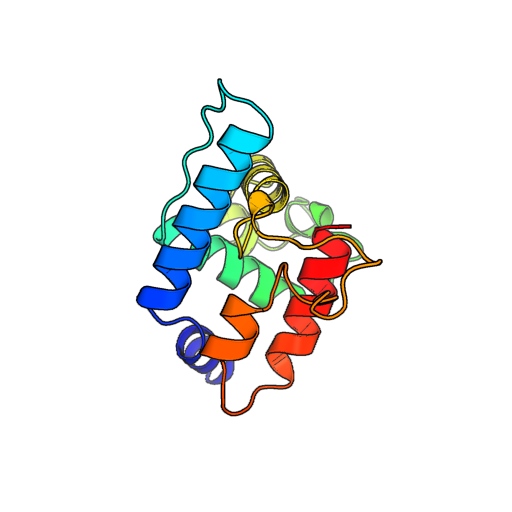.029 1.00 93.31 87 ARG A C 1
ATOM 727 O O . ARG A 1 87 ? -5.313 2.307 -4.990 1.00 93.31 87 ARG A O 1
ATOM 734 N N . ARG A 1 88 ? -5.540 4.373 -4.160 1.00 91.50 88 ARG A N 1
ATOM 735 C CA . ARG A 1 88 ? -5.556 5.061 -5.462 1.00 91.50 88 ARG A CA 1
ATOM 736 C C . ARG A 1 88 ? -4.273 4.871 -6.274 1.00 91.50 88 ARG A C 1
ATOM 738 O O . ARG A 1 88 ? -4.350 4.809 -7.497 1.00 91.50 88 ARG A O 1
ATOM 745 N N . TYR A 1 89 ? -3.118 4.872 -5.614 1.00 94.38 89 TYR A N 1
ATOM 746 C CA . TYR A 1 89 ? -1.814 4.850 -6.281 1.00 94.38 89 TYR A CA 1
ATOM 747 C C . TYR A 1 89 ? -1.104 3.500 -6.193 1.00 94.38 89 TYR A C 1
ATOM 749 O O . TYR A 1 89 ? -0.036 3.359 -6.779 1.00 94.38 89 TYR A O 1
ATOM 757 N N . LEU A 1 90 ? -1.675 2.525 -5.480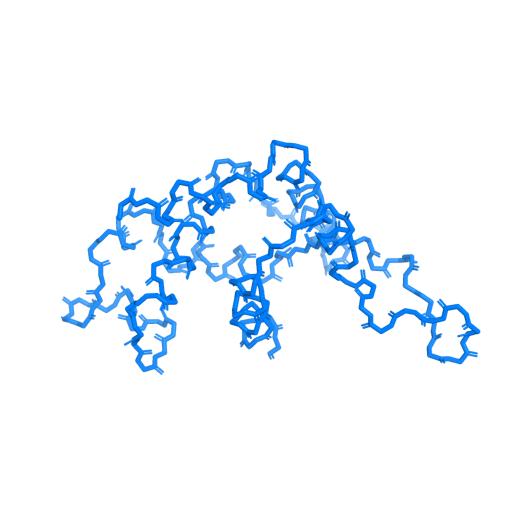 1.00 93.25 90 LEU A N 1
ATOM 758 C CA . LEU A 1 90 ? -1.100 1.197 -5.336 1.00 93.25 90 LEU A CA 1
ATOM 759 C C . LEU A 1 90 ? -0.953 0.549 -6.713 1.00 93.25 90 LEU A C 1
ATOM 761 O O . LEU A 1 90 ? -1.923 0.390 -7.458 1.00 93.25 90 LEU A O 1
ATOM 765 N N . HIS A 1 91 ? 0.278 0.187 -7.041 1.00 91.31 91 HIS A N 1
ATOM 766 C CA . HIS A 1 91 ? 0.626 -0.335 -8.345 1.00 91.31 91 HIS A CA 1
ATOM 767 C C . HIS A 1 91 ? 1.739 -1.371 -8.233 1.00 91.31 91 HIS A C 1
ATOM 769 O O . HIS A 1 91 ? 2.563 -1.301 -7.324 1.00 91.31 91 HIS A O 1
ATOM 775 N N . PHE A 1 92 ? 1.741 -2.342 -9.148 1.00 90.62 92 PHE A N 1
ATOM 776 C CA . PHE A 1 92 ? 2.621 -3.512 -9.054 1.00 90.62 92 PHE A CA 1
ATOM 777 C C . PHE A 1 92 ? 3.494 -3.733 -10.293 1.00 90.62 92 PHE A C 1
ATOM 779 O O . PHE A 1 92 ? 4.331 -4.627 -10.278 1.00 90.62 92 PHE A O 1
ATOM 786 N N . ASN A 1 93 ? 3.306 -2.962 -11.367 1.00 90.56 93 ASN A N 1
ATOM 787 C CA . ASN A 1 93 ? 4.117 -3.051 -12.582 1.00 90.56 93 ASN A CA 1
ATOM 788 C C . ASN A 1 93 ? 4.122 -1.711 -13.327 1.00 90.56 93 ASN A C 1
ATOM 790 O O . ASN A 1 93 ? 3.201 -0.929 -13.151 1.00 90.56 93 ASN A O 1
ATOM 794 N N . ASN A 1 94 ? 5.085 -1.447 -14.204 1.00 91.00 94 ASN A N 1
ATOM 795 C CA . ASN A 1 94 ? 5.082 -0.217 -14.992 1.00 91.00 94 ASN A CA 1
ATOM 796 C C . ASN A 1 94 ? 3.975 -0.268 -16.066 1.00 91.00 94 ASN A C 1
ATOM 798 O O . ASN A 1 94 ? 3.945 -1.175 -16.897 1.00 91.00 94 ASN A O 1
ATOM 802 N N . ASN A 1 95 ? 3.067 0.713 -16.092 1.00 84.38 95 ASN A N 1
ATOM 803 C CA . ASN A 1 95 ? 2.015 0.772 -17.116 1.00 84.38 95 ASN A CA 1
ATOM 804 C C . ASN A 1 95 ? 2.545 1.065 -18.522 1.00 84.38 95 ASN A C 1
ATOM 806 O O . ASN A 1 95 ? 1.909 0.673 -19.494 1.00 84.38 95 ASN A O 1
ATOM 810 N N . GLU A 1 96 ? 3.687 1.741 -18.647 1.00 88.88 96 GLU A N 1
ATOM 811 C CA . GLU A 1 96 ? 4.260 2.100 -19.950 1.00 88.88 96 GLU A CA 1
ATOM 812 C C . GLU A 1 96 ? 4.804 0.885 -20.707 1.00 88.88 96 GLU A C 1
ATOM 814 O O . GLU A 1 96 ? 4.993 0.945 -21.918 1.00 88.88 96 GLU A O 1
ATOM 819 N N . THR A 1 97 ? 5.022 -0.236 -20.015 1.00 90.88 97 THR A N 1
ATOM 820 C CA . THR A 1 97 ? 5.465 -1.493 -20.629 1.00 90.88 97 THR A CA 1
ATOM 821 C C . THR A 1 97 ? 4.297 -2.393 -21.040 1.00 90.88 97 THR A C 1
ATOM 823 O O . THR A 1 97 ? 4.519 -3.474 -21.584 1.00 90.88 97 THR A O 1
ATOM 826 N N . ALA A 1 98 ? 3.049 -1.967 -20.806 1.00 90.00 98 ALA A N 1
ATOM 827 C CA . ALA A 1 98 ? 1.867 -2.720 -21.200 1.00 90.00 98 ALA A CA 1
ATOM 828 C C . ALA A 1 98 ? 1.677 -2.673 -22.725 1.00 90.00 98 ALA A C 1
ATOM 830 O O . ALA A 1 98 ? 1.522 -1.606 -23.320 1.00 90.00 98 ALA A O 1
ATOM 831 N N . LEU A 1 99 ? 1.641 -3.845 -23.357 1.00 92.50 99 LEU A N 1
ATOM 832 C CA . LEU A 1 99 ? 1.387 -3.967 -24.792 1.00 92.50 99 LEU A CA 1
ATOM 833 C C . LEU A 1 99 ? -0.113 -3.791 -25.108 1.00 92.50 99 LEU A C 1
ATOM 835 O O . LEU A 1 99 ? -0.961 -4.096 -24.264 1.00 92.50 99 LEU A O 1
ATOM 839 N N . PRO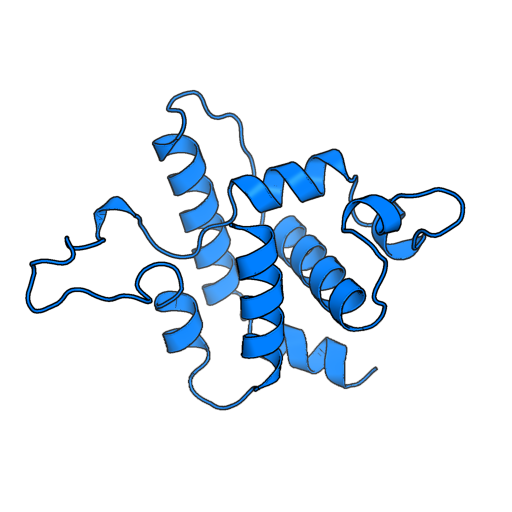 A 1 100 ? -0.479 -3.311 -26.312 1.00 92.75 100 PRO A N 1
ATOM 840 C CA . PRO A 1 100 ? -1.879 -3.206 -26.716 1.00 92.75 100 PRO A CA 1
ATOM 841 C C . PRO A 1 100 ? -2.499 -4.592 -26.944 1.00 92.75 100 PRO A C 1
ATOM 843 O O . PRO A 1 100 ? -1.801 -5.536 -27.303 1.00 92.75 100 PRO A O 1
ATOM 846 N N . MET A 1 101 ? -3.827 -4.702 -26.815 1.00 89.94 101 MET A N 1
ATOM 847 C CA . MET A 1 101 ? -4.562 -5.975 -26.971 1.00 89.94 101 MET A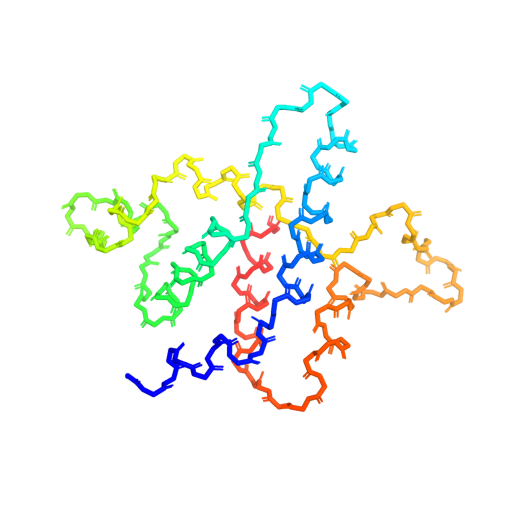 CA 1
ATOM 848 C C . MET A 1 101 ? -4.357 -6.663 -28.328 1.00 89.94 101 MET A C 1
ATOM 850 O O . MET A 1 101 ? -4.541 -7.869 -28.435 1.00 89.94 101 MET A O 1
ATOM 854 N N . SER A 1 102 ? -4.003 -5.907 -29.368 1.00 94.75 102 SER A N 1
ATOM 855 C CA . SER A 1 102 ? -3.725 -6.432 -30.708 1.00 94.75 102 SER A CA 1
ATOM 856 C C . SER A 1 102 ? -2.329 -7.047 -30.855 1.00 94.75 102 SER A C 1
ATOM 858 O O . SER A 1 102 ? -2.028 -7.603 -31.907 1.00 94.75 102 SER A O 1
ATOM 860 N N . HIS A 1 103 ? -1.455 -6.899 -29.858 1.00 95.44 103 HIS A N 1
ATOM 861 C CA . HIS A 1 103 ? -0.093 -7.421 -29.890 1.00 95.44 103 HIS A CA 1
ATOM 862 C C . HIS A 1 103 ? -0.073 -8.906 -29.492 1.00 95.44 103 HIS A C 1
ATOM 864 O O . HIS A 1 103 ? -0.725 -9.291 -28.526 1.00 95.44 103 HIS A O 1
ATOM 870 N N . GLU A 1 104 ? 0.716 -9.736 -30.181 1.00 94.44 104 GLU A N 1
ATOM 871 C CA . GLU A 1 104 ? 0.806 -11.189 -29.922 1.00 94.44 104 GLU A CA 1
ATOM 872 C C . GLU A 1 104 ? 1.182 -11.530 -28.468 1.00 94.44 104 GLU A C 1
ATOM 874 O O . GLU A 1 104 ? 0.607 -12.427 -27.862 1.00 94.44 104 GLU A O 1
ATOM 879 N N . ASN A 1 105 ? 2.093 -10.746 -27.888 1.00 92.69 105 ASN A N 1
ATOM 880 C CA . ASN A 1 105 ? 2.560 -10.874 -26.505 1.00 92.69 105 ASN A CA 1
ATOM 881 C C . ASN A 1 105 ? 1.723 -10.071 -25.488 1.00 92.69 105 ASN A C 1
ATOM 883 O O . ASN A 1 105 ? 2.220 -9.744 -24.412 1.00 92.69 105 ASN A O 1
ATOM 887 N N . TYR A 1 106 ? 0.482 -9.695 -25.819 1.00 92.06 106 TYR A N 1
ATOM 888 C CA . TYR A 1 106 ? -0.403 -9.004 -24.880 1.00 92.06 106 TYR A CA 1
ATOM 889 C C . TYR A 1 106 ? -0.627 -9.836 -23.611 1.00 92.06 106 TYR A C 1
ATOM 891 O O . TYR A 1 106 ? -1.153 -10.949 -23.659 1.00 92.06 106 TYR A O 1
ATOM 899 N N . ASP A 1 107 ? -0.292 -9.259 -22.457 1.00 89.50 107 ASP A N 1
ATOM 900 C CA . ASP A 1 107 ? -0.528 -9.883 -21.162 1.00 89.50 107 ASP A CA 1
ATOM 901 C C . ASP A 1 107 ? -1.720 -9.243 -20.438 1.00 89.50 107 ASP A C 1
ATOM 903 O O . ASP A 1 107 ? -1.637 -8.146 -19.881 1.00 89.50 107 ASP A O 1
ATOM 907 N N . ARG A 1 108 ? -2.836 -9.976 -20.364 1.00 87.00 108 ARG A N 1
ATOM 908 C CA . ARG A 1 108 ? -4.036 -9.551 -19.624 1.00 87.00 108 ARG A CA 1
ATOM 909 C C . ARG A 1 108 ? -3.770 -9.323 -18.129 1.00 87.00 108 ARG A C 1
ATOM 911 O O . ARG A 1 108 ? -4.493 -8.556 -17.496 1.00 87.00 108 ARG A O 1
ATOM 918 N N . LEU A 1 109 ? -2.763 -9.985 -17.560 1.00 84.50 109 LEU A N 1
ATOM 919 C CA .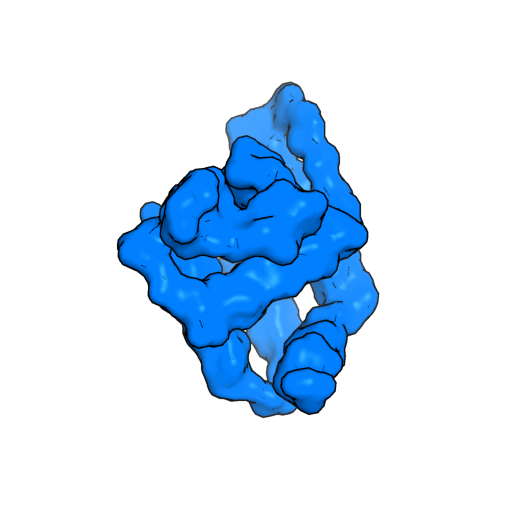 LEU A 1 109 ? -2.389 -9.878 -16.149 1.00 84.50 109 LEU A CA 1
ATOM 920 C C . LEU A 1 109 ? -1.173 -8.970 -15.927 1.00 84.50 109 LEU A C 1
ATOM 922 O O . LEU A 1 109 ? -0.664 -8.942 -14.809 1.00 84.50 109 LEU A O 1
ATOM 926 N N . HIS A 1 110 ? -0.744 -8.194 -16.934 1.00 88.62 110 HIS A N 1
ATOM 927 C CA . HIS A 1 110 ? 0.450 -7.333 -16.882 1.00 88.62 110 HIS A CA 1
ATOM 928 C C . HIS A 1 110 ? 0.573 -6.560 -15.567 1.00 88.62 110 HIS A C 1
ATOM 930 O O . HIS A 1 110 ? 1.615 -6.563 -14.920 1.00 88.62 110 HIS A O 1
ATOM 936 N N . ARG A 1 111 ? -0.533 -5.957 -15.121 1.00 82.94 111 ARG A N 1
ATOM 937 C CA . ARG A 1 111 ? -0.583 -5.119 -13.915 1.00 82.94 111 ARG A CA 1
ATOM 938 C C . ARG A 1 111 ? -0.248 -5.846 -12.619 1.00 82.94 111 ARG A C 1
ATOM 940 O O . ARG A 1 111 ? 0.136 -5.175 -11.675 1.00 82.94 111 ARG A O 1
ATOM 947 N N . ILE A 1 112 ? -0.430 -7.163 -12.552 1.00 83.50 112 ILE A N 1
ATOM 948 C CA . ILE A 1 112 ? -0.175 -7.982 -11.354 1.00 83.50 112 ILE A CA 1
ATOM 949 C C . ILE A 1 112 ? 0.892 -9.055 -11.596 1.00 83.50 112 ILE A C 1
ATOM 951 O O . ILE A 1 112 ? 1.226 -9.802 -10.679 1.00 83.50 112 ILE A O 1
ATOM 955 N N . ARG A 1 113 ? 1.434 -9.136 -12.818 1.00 87.12 113 ARG A N 1
ATOM 956 C CA . ARG A 1 113 ? 2.401 -10.154 -13.231 1.00 87.12 113 ARG A CA 1
ATOM 957 C C . ARG A 1 113 ? 3.610 -10.243 -12.292 1.00 87.12 113 ARG A C 1
ATOM 959 O O . ARG A 1 113 ? 3.883 -11.360 -11.864 1.00 87.12 113 ARG A O 1
ATOM 966 N N . PRO A 1 114 ? 4.256 -9.134 -11.872 1.00 85.62 114 PRO A N 1
ATOM 967 C CA . PRO A 1 114 ? 5.417 -9.217 -10.982 1.00 85.62 114 PRO A CA 1
ATOM 968 C C . PRO A 1 114 ? 5.098 -9.878 -9.637 1.00 85.62 114 PRO A C 1
ATOM 970 O O . PRO A 1 114 ? 5.871 -10.693 -9.147 1.00 85.62 114 PRO A O 1
ATOM 973 N N . VAL A 1 115 ? 3.915 -9.604 -9.079 1.00 82.81 115 VAL A N 1
ATOM 974 C CA . VAL A 1 115 ? 3.446 -10.234 -7.834 1.00 82.81 115 VAL A CA 1
ATOM 975 C C . VAL A 1 115 ? 3.195 -11.727 -8.043 1.00 82.81 115 VAL A C 1
ATOM 977 O O . VAL A 1 115 ? 3.600 -12.545 -7.222 1.00 82.81 115 VAL A O 1
ATOM 980 N N . LEU A 1 116 ? 2.550 -12.100 -9.153 1.00 80.50 116 LEU A N 1
ATOM 981 C CA . LEU A 1 116 ? 2.278 -13.503 -9.477 1.00 80.50 116 LEU A CA 1
ATOM 982 C C . LEU A 1 116 ? 3.562 -14.308 -9.701 1.00 80.50 116 LEU A C 1
ATOM 984 O O . LEU A 1 116 ? 3.647 -15.451 -9.257 1.00 80.50 116 LEU A O 1
ATOM 988 N N . ASP A 1 117 ? 4.549 -13.726 -10.383 1.00 84.06 117 ASP A N 1
ATOM 989 C CA . ASP A 1 117 ? 5.829 -14.381 -10.648 1.00 84.06 117 ASP A CA 1
ATOM 990 C C . ASP A 1 117 ? 6.685 -14.525 -9.390 1.00 84.06 117 ASP A C 1
ATOM 992 O O . ASP A 1 117 ? 7.385 -15.528 -9.248 1.00 84.06 117 ASP A O 1
ATOM 996 N N . HIS A 1 118 ? 6.597 -13.562 -8.473 1.00 80.31 118 HIS A N 1
ATOM 997 C CA . HIS A 1 118 ? 7.291 -13.610 -7.193 1.00 80.31 118 HIS A CA 1
ATOM 998 C C . HIS A 1 118 ? 6.691 -14.674 -6.254 1.00 80.31 118 HIS A C 1
ATOM 1000 O O . HIS A 1 118 ? 7.412 -15.381 -5.558 1.00 80.31 118 HIS A O 1
ATOM 1006 N N . ILE A 1 119 ? 5.371 -14.884 -6.295 1.00 74.88 119 ILE A N 1
ATOM 1007 C CA . ILE A 1 119 ? 4.653 -15.807 -5.395 1.00 74.88 119 ILE A CA 1
ATOM 1008 C C . ILE A 1 119 ? 4.624 -17.251 -5.947 1.00 74.88 119 ILE A C 1
ATOM 1010 O O . ILE A 1 119 ? 3.719 -18.032 -5.657 1.00 74.88 119 ILE A O 1
ATOM 1014 N N . LYS A 1 120 ? 5.624 -17.668 -6.740 1.00 60.53 120 LYS A N 1
ATOM 1015 C CA . LYS A 1 120 ? 5.745 -19.039 -7.284 1.00 60.53 120 LYS A CA 1
ATOM 1016 C C . LYS A 1 120 ? 5.984 -20.088 -6.184 1.00 60.53 120 LYS A C 1
ATOM 1018 O O . LYS A 1 120 ? 7.099 -20.558 -6.004 1.00 60.53 120 LYS A O 1
ATOM 1023 N N . ASN A 1 121 ? 4.916 -20.438 -5.461 1.00 49.53 121 ASN A N 1
ATOM 1024 C CA . ASN A 1 121 ? 4.552 -21.720 -4.844 1.00 49.53 121 ASN A CA 1
ATOM 1025 C C . ASN A 1 121 ? 3.510 -21.482 -3.733 1.00 49.53 121 ASN A C 1
ATOM 1027 O O . ASN A 1 121 ? 3.843 -21.336 -2.563 1.00 49.53 121 ASN A O 1
ATOM 1031 N N . GLY A 1 122 ? 2.232 -21.502 -4.126 1.00 51.69 122 GLY A N 1
ATOM 1032 C CA . GLY A 1 122 ? 1.100 -21.824 -3.254 1.00 51.69 122 GLY A CA 1
ATOM 1033 C C . GLY A 1 122 ? 0.602 -20.726 -2.312 1.00 51.69 122 GLY A C 1
ATOM 1034 O O . GLY A 1 122 ? 1.058 -20.641 -1.185 1.00 51.69 122 GLY A O 1
ATOM 1035 N N . ALA A 1 123 ? -0.465 -20.019 -2.700 1.00 50.97 123 ALA A N 1
ATOM 1036 C CA . ALA A 1 123 ? -1.499 -19.586 -1.753 1.00 50.97 123 ALA A CA 1
ATOM 1037 C C . ALA A 1 123 ? -2.770 -19.110 -2.478 1.00 50.97 123 ALA A C 1
ATOM 1039 O O . ALA A 1 123 ? -2.819 -18.020 -3.043 1.00 50.97 123 ALA A O 1
ATOM 1040 N N . VAL A 1 124 ? -3.848 -19.891 -2.364 1.00 49.69 124 VAL A N 1
ATOM 1041 C CA . VAL A 1 124 ? -5.237 -19.514 -2.716 1.00 49.69 124 VAL A CA 1
ATOM 1042 C C . VAL A 1 124 ? -5.674 -18.207 -2.020 1.00 49.69 124 VAL A C 1
ATOM 1044 O O . VAL A 1 124 ? -6.536 -17.488 -2.516 1.00 49.69 124 VAL A O 1
ATOM 1047 N N . ILE A 1 125 ? -5.014 -17.846 -0.915 1.00 48.78 125 ILE A N 1
ATOM 1048 C CA . ILE A 1 125 ? -5.227 -16.609 -0.151 1.00 48.78 125 ILE A CA 1
ATOM 1049 C C . ILE A 1 125 ? -4.920 -15.358 -0.990 1.00 48.78 125 ILE A C 1
ATOM 1051 O O . ILE A 1 125 ? -5.606 -14.346 -0.852 1.00 48.78 125 ILE A O 1
ATOM 1055 N N . LEU A 1 126 ? -3.961 -15.426 -1.921 1.00 51.50 126 LEU A N 1
ATOM 1056 C CA . LEU A 1 126 ? -3.655 -14.296 -2.795 1.00 51.50 126 LEU A CA 1
ATOM 1057 C C . LEU A 1 126 ? -4.766 -14.040 -3.820 1.00 51.50 126 LEU A C 1
ATOM 1059 O O . LEU A 1 126 ? -4.965 -12.899 -4.201 1.00 51.50 126 LEU A O 1
ATOM 1063 N N . LEU A 1 127 ? -5.528 -15.056 -4.245 1.00 51.34 127 LEU A N 1
ATOM 1064 C CA . LEU A 1 127 ? -6.667 -14.857 -5.153 1.00 51.34 127 LEU A CA 1
ATOM 1065 C C . LEU A 1 127 ? -7.814 -14.107 -4.473 1.00 51.34 127 LEU A C 1
ATOM 1067 O O . LEU A 1 127 ? -8.452 -13.286 -5.122 1.00 51.34 127 LEU A O 1
ATOM 1071 N N . LEU A 1 128 ? -8.039 -14.335 -3.175 1.00 49.53 128 LEU A N 1
ATOM 1072 C CA . LEU A 1 128 ? -9.013 -13.568 -2.391 1.00 49.53 128 LEU A CA 1
ATOM 1073 C C . LEU A 1 128 ? -8.540 -12.125 -2.202 1.00 49.53 128 LEU A C 1
ATOM 1075 O O . LEU A 1 128 ? -9.300 -11.194 -2.431 1.00 49.53 128 LEU A O 1
ATOM 1079 N N . LEU A 1 129 ? -7.251 -11.933 -1.911 1.00 53.28 129 LEU A N 1
ATOM 1080 C CA . LEU A 1 129 ? -6.664 -10.599 -1.807 1.00 53.28 129 LEU A CA 1
ATOM 1081 C C . LEU A 1 129 ? -6.608 -9.872 -3.144 1.00 53.28 129 LEU A C 1
ATOM 1083 O O . LEU A 1 129 ? -6.820 -8.675 -3.169 1.00 53.28 129 LEU A O 1
ATOM 1087 N N . LEU A 1 130 ? -6.346 -10.558 -4.254 1.00 57.09 130 LEU A N 1
ATOM 1088 C CA . LEU A 1 130 ? -6.395 -9.981 -5.593 1.00 57.09 130 LEU A CA 1
ATOM 1089 C C . LEU A 1 130 ? -7.833 -9.703 -6.015 1.00 57.09 130 LEU A C 1
ATOM 1091 O O . LEU A 1 130 ? -8.038 -8.738 -6.732 1.00 57.09 130 LEU A O 1
ATOM 1095 N N . TYR A 1 131 ? -8.819 -10.484 -5.567 1.00 56.50 131 TYR A N 1
ATOM 1096 C CA . TYR A 1 131 ? -10.236 -10.197 -5.787 1.00 56.50 131 TYR A CA 1
ATOM 1097 C C . TYR A 1 131 ? -10.678 -8.960 -5.002 1.00 56.50 131 TYR A C 1
ATOM 1099 O O . TYR A 1 131 ? -11.305 -8.070 -5.574 1.00 56.50 131 TYR A O 1
ATOM 1107 N N . ASP A 1 132 ? -10.271 -8.856 -3.737 1.00 52.66 132 ASP A N 1
ATOM 1108 C CA . ASP A 1 132 ? -10.536 -7.689 -2.902 1.00 52.66 132 ASP A CA 1
ATOM 1109 C C . ASP A 1 132 ? -9.771 -6.469 -3.410 1.00 52.66 132 ASP A C 1
ATOM 1111 O O . ASP A 1 132 ? -10.372 -5.422 -3.586 1.00 52.66 132 ASP A O 1
ATOM 1115 N N . ILE A 1 133 ? -8.483 -6.597 -3.744 1.00 51.50 133 ILE A N 1
ATOM 1116 C CA . ILE A 1 133 ? -7.664 -5.547 -4.367 1.00 51.50 133 ILE A CA 1
ATOM 1117 C C . ILE A 1 133 ? -8.238 -5.166 -5.737 1.00 51.50 133 ILE A C 1
ATOM 1119 O O . ILE A 1 133 ? -8.262 -3.988 -6.055 1.00 51.50 133 ILE A O 1
ATOM 1123 N N . TYR A 1 134 ? -8.759 -6.100 -6.533 1.00 54.28 134 TYR A N 1
ATOM 1124 C CA . TYR A 1 134 ? -9.394 -5.807 -7.822 1.00 54.28 134 TYR A CA 1
ATOM 1125 C C . TYR A 1 134 ? -10.712 -5.045 -7.646 1.00 54.28 134 TYR A C 1
ATOM 1127 O O . TYR A 1 134 ? -10.886 -4.017 -8.287 1.00 54.28 134 TYR A O 1
ATOM 1135 N N . HIS A 1 135 ? -11.595 -5.462 -6.732 1.00 51.72 135 HIS A N 1
ATOM 1136 C CA . HIS A 1 135 ? -12.804 -4.699 -6.355 1.00 51.72 135 HIS A CA 1
ATOM 1137 C C . HIS A 1 135 ? -12.488 -3.380 -5.644 1.00 51.72 135 HIS A C 1
ATOM 1139 O O . HIS A 1 135 ? -13.317 -2.477 -5.545 1.00 51.72 135 HIS A O 1
ATOM 1145 N N . ILE A 1 136 ? -11.282 -3.267 -5.097 1.00 44.38 136 ILE A N 1
ATOM 1146 C CA . ILE A 1 136 ? -10.769 -2.048 -4.497 1.00 44.38 136 ILE A CA 1
ATOM 1147 C C . ILE A 1 136 ? -10.170 -1.126 -5.588 1.00 44.38 136 ILE A C 1
ATOM 1149 O O . ILE A 1 136 ? -10.266 0.096 -5.492 1.00 44.38 136 ILE A O 1
ATOM 1153 N N . LEU A 1 137 ? -9.567 -1.653 -6.645 1.00 40.28 137 LEU A N 1
ATOM 1154 C CA . LEU A 1 137 ? -8.885 -0.857 -7.671 1.00 40.28 137 LEU A CA 1
ATOM 1155 C C . LEU A 1 137 ? -9.755 -0.525 -8.896 1.00 40.28 137 LEU A C 1
ATOM 1157 O O . LEU A 1 137 ? -9.422 0.428 -9.602 1.00 40.28 137 LEU A O 1
ATOM 1161 N N . VAL A 1 138 ? -10.830 -1.278 -9.144 1.00 37.09 138 VAL A N 1
ATOM 1162 C CA . VAL A 1 138 ? -11.861 -1.028 -10.175 1.00 37.09 138 VAL A CA 1
ATOM 1163 C C . VAL A 1 138 ? -13.088 -0.387 -9.536 1.00 37.09 138 VAL A C 1
ATOM 1165 O O . VAL A 1 138 ? -13.651 0.531 -10.171 1.00 37.09 138 VAL A O 1
#

Mean predicted aligned error: 6.99 Å

Solvent-accessible surface area (backbone atoms only — not comparable to full-atom values): 8278 Å² total; per-residue (Å²): 130,65,66,69,62,56,54,52,68,72,52,42,75,66,58,41,48,50,30,40,52,26,15,49,52,47,36,37,75,77,32,84,83,54,82,78,78,79,46,60,69,56,48,55,51,50,52,52,45,54,57,47,45,76,73,56,79,60,101,45,83,67,40,40,68,35,96,84,79,30,40,67,70,50,48,72,72,46,50,68,72,55,51,54,54,47,56,74,33,65,33,47,39,68,71,87,74,61,61,56,88,89,42,94,84,41,55,95,53,50,63,50,40,57,58,57,66,71,47,78,74,83,61,78,65,54,56,55,50,48,49,51,48,44,69,67,67,106